Protein AF-A0A127K3A8-F1 (afdb_monomer)

Foldseek 3Di:
DDQDADALCNLVVLCVVVVHQQCVSCVVVVADSVRNVCRNVGPHDDPSSSLVCQLPRNDPVNNVVSVVVVVPDPD

Secondary structure (DSSP, 8-state):
-PPPPPPHHHHHHHHHHTT--HHHHHGGGT--HHHHHHHHTTPPPPHHHHHHHHHHHS-HHHHHHHHHHHHS---

Radius of gyration: 12.44 Å; Cα contacts (8 Å, |Δi|>4): 69; chains: 1; bounding box: 41×19×26 Å

Mean predicted aligned error: 3.7 Å

Structure (mmCIF, N/CA/C/O backbone):
data_AF-A0A127K3A8-F1
#
_entry.id   AF-A0A127K3A8-F1
#
loop_
_atom_site.group_PDB
_atom_site.id
_atom_site.type_symbol
_atom_site.label_atom_id
_atom_site.label_alt_id
_atom_site.label_comp_id
_atom_site.label_asym_id
_atom_site.label_entity_id
_atom_site.label_seq_id
_atom_site.pdbx_PDB_ins_code
_atom_site.Cartn_x
_atom_site.Cartn_y
_atom_site.Cartn_z
_atom_site.occupancy
_atom_site.B_iso_or_equiv
_atom_site.auth_seq_id
_atom_site.auth_comp_id
_atom_site.auth_asym_id
_atom_site.auth_atom_id
_atom_site.pdbx_PDB_model_num
ATOM 1 N N . MET A 1 1 ? -14.392 5.501 7.975 1.00 47.56 1 MET A N 1
ATOM 2 C CA . MET A 1 1 ? -13.114 6.069 7.478 1.00 47.56 1 MET A CA 1
ATOM 3 C C . MET A 1 1 ? -12.790 5.437 6.131 1.00 47.56 1 MET A C 1
ATOM 5 O O . MET A 1 1 ? -13.118 4.274 5.940 1.00 47.56 1 MET A O 1
ATOM 9 N N . LYS A 1 2 ? -12.219 6.194 5.188 1.00 54.94 2 LYS A N 1
ATOM 10 C CA . LYS A 1 2 ? -11.880 5.699 3.843 1.00 54.94 2 LYS A CA 1
ATOM 11 C C . LYS A 1 2 ? -10.627 4.817 3.922 1.00 54.94 2 LYS A C 1
ATOM 13 O O . LYS A 1 2 ? -9.695 5.170 4.640 1.00 54.94 2 LYS A O 1
ATOM 18 N N . ALA A 1 3 ? -10.615 3.681 3.223 1.00 59.53 3 ALA A N 1
ATOM 19 C CA . ALA A 1 3 ? -9.423 2.837 3.134 1.00 59.53 3 ALA A CA 1
ATOM 20 C C . ALA A 1 3 ? -8.262 3.629 2.495 1.00 59.53 3 ALA A C 1
ATOM 22 O O . ALA A 1 3 ? -8.524 4.431 1.591 1.00 59.53 3 ALA A O 1
ATOM 23 N N . PRO A 1 4 ? -7.013 3.446 2.959 1.00 69.12 4 PRO A N 1
ATOM 24 C CA . PRO A 1 4 ? -5.865 4.133 2.383 1.00 69.12 4 PRO A CA 1
ATOM 25 C C . PRO A 1 4 ? -5.691 3.726 0.917 1.00 69.12 4 PRO A C 1
ATOM 27 O O . PRO A 1 4 ? -5.791 2.546 0.576 1.00 69.12 4 PRO A O 1
ATOM 30 N N . ASN A 1 5 ? -5.445 4.723 0.068 1.00 87.00 5 ASN A N 1
ATOM 31 C CA . ASN A 1 5 ? -5.034 4.501 -1.308 1.00 87.00 5 ASN A CA 1
ATOM 32 C C . ASN A 1 5 ? -3.518 4.674 -1.380 1.00 87.00 5 ASN A C 1
ATOM 34 O O . ASN A 1 5 ? -3.030 5.715 -0.955 1.00 87.00 5 ASN A O 1
ATOM 38 N N . TYR A 1 6 ? -2.803 3.688 -1.915 1.00 93.12 6 TYR A N 1
ATOM 39 C CA . TYR A 1 6 ? -1.347 3.730 -2.031 1.00 93.12 6 TYR A CA 1
ATOM 40 C C . TYR A 1 6 ? -0.912 4.025 -3.463 1.00 93.12 6 TYR A C 1
ATOM 42 O O . TYR A 1 6 ? -1.308 3.330 -4.405 1.00 93.12 6 TYR A O 1
ATOM 50 N N . THR A 1 7 ? -0.047 5.020 -3.608 1.00 95.12 7 THR A N 1
ATOM 51 C CA . THR A 1 7 ? 0.753 5.267 -4.810 1.00 95.12 7 THR A CA 1
ATOM 52 C C . THR A 1 7 ? 1.999 4.376 -4.834 1.00 95.12 7 THR A C 1
ATOM 54 O O . THR A 1 7 ? 2.431 3.852 -3.806 1.00 95.12 7 THR A O 1
ATOM 57 N N . GLY A 1 8 ? 2.615 4.215 -6.009 1.00 95.88 8 GLY A N 1
ATOM 58 C CA . GLY A 1 8 ? 3.879 3.478 -6.141 1.00 95.88 8 GLY A CA 1
ATOM 59 C C . GLY A 1 8 ? 5.014 4.055 -5.292 1.00 95.88 8 GLY A C 1
ATOM 60 O O . GLY A 1 8 ? 5.777 3.304 -4.685 1.00 95.88 8 GLY A O 1
ATOM 61 N N . GLU A 1 9 ? 5.082 5.384 -5.195 1.00 96.94 9 GLU A N 1
ATOM 62 C CA . GLU A 1 9 ? 6.100 6.100 -4.424 1.00 96.94 9 GLU A CA 1
ATOM 63 C C . GLU A 1 9 ? 5.960 5.861 -2.915 1.00 96.94 9 GLU A C 1
ATOM 65 O O . GLU A 1 9 ? 6.945 5.557 -2.240 1.00 96.94 9 GLU A O 1
ATOM 70 N N . GLU A 1 10 ? 4.735 5.906 -2.386 1.00 96.19 10 GLU A N 1
ATOM 71 C CA . GLU A 1 10 ? 4.473 5.612 -0.973 1.00 96.19 10 GLU A CA 1
ATOM 72 C C . GLU A 1 10 ? 4.846 4.169 -0.622 1.00 96.19 10 GLU A C 1
ATOM 74 O O . GLU A 1 10 ? 5.476 3.922 0.408 1.00 96.19 10 GLU A O 1
ATOM 79 N N . VAL A 1 11 ? 4.514 3.207 -1.488 1.00 97.19 11 VAL A N 1
ATOM 80 C CA . VAL A 1 11 ? 4.869 1.798 -1.263 1.00 97.19 11 VAL A CA 1
ATOM 81 C C . VAL A 1 11 ? 6.381 1.592 -1.304 1.00 97.19 11 VAL A C 1
ATOM 83 O O . VAL A 1 11 ? 6.933 0.903 -0.443 1.00 97.19 11 VAL A O 1
ATOM 86 N N . LEU A 1 12 ? 7.070 2.238 -2.248 1.00 98.12 12 LEU A N 1
ATOM 87 C CA . LEU A 1 12 ? 8.529 2.233 -2.311 1.00 98.12 12 LEU A CA 1
ATOM 88 C C . LEU A 1 12 ? 9.147 2.797 -1.022 1.00 98.12 12 LEU A C 1
ATOM 90 O O . LEU A 1 12 ? 10.112 2.231 -0.501 1.00 98.12 12 LEU A O 1
ATOM 94 N N . ALA A 1 13 ? 8.594 3.889 -0.489 1.00 97.88 13 ALA A N 1
ATOM 95 C CA . ALA A 1 13 ? 9.051 4.488 0.761 1.00 97.88 13 ALA A CA 1
ATOM 96 C C . ALA A 1 13 ? 8.849 3.544 1.960 1.00 97.88 13 ALA A C 1
ATOM 98 O O . ALA A 1 13 ? 9.770 3.376 2.764 1.00 97.88 13 ALA A O 1
ATOM 99 N N . ILE A 1 14 ? 7.695 2.870 2.048 1.00 97.25 14 ILE A N 1
ATOM 100 C CA . ILE A 1 14 ? 7.417 1.855 3.078 1.00 97.25 14 ILE A CA 1
ATOM 101 C C . ILE A 1 14 ? 8.448 0.724 2.997 1.00 97.25 14 ILE A C 1
ATOM 103 O O . ILE A 1 14 ? 9.098 0.417 3.999 1.00 97.25 14 ILE A O 1
ATOM 107 N N . ARG A 1 15 ? 8.670 0.150 1.808 1.00 98.25 15 ARG A N 1
ATOM 108 C CA . ARG A 1 15 ? 9.644 -0.933 1.618 1.00 98.25 15 ARG A CA 1
ATOM 109 C C . ARG A 1 15 ? 11.056 -0.518 2.033 1.00 98.25 15 ARG A C 1
ATOM 111 O O . ARG A 1 15 ? 11.733 -1.258 2.749 1.00 98.25 15 ARG A O 1
ATOM 118 N N . LYS A 1 16 ? 11.502 0.670 1.608 1.00 98.19 16 LYS A N 1
ATOM 119 C CA . LYS A 1 16 ? 12.822 1.212 1.972 1.00 98.19 16 LYS A CA 1
ATOM 120 C C . LYS A 1 16 ? 12.961 1.395 3.484 1.00 98.19 16 LYS A C 1
ATOM 122 O O . LYS A 1 16 ? 14.002 1.045 4.035 1.00 98.19 16 LYS A O 1
ATOM 127 N N . LYS A 1 17 ? 11.917 1.882 4.163 1.00 97.94 17 LYS A N 1
ATOM 128 C CA . LYS A 1 17 ? 11.898 2.034 5.627 1.00 97.94 17 LYS A CA 1
ATOM 129 C C . LYS A 1 17 ? 12.039 0.691 6.351 1.00 97.94 17 LYS A C 1
ATOM 131 O O . LYS A 1 17 ? 12.728 0.625 7.364 1.00 97.94 17 LYS A O 1
ATOM 136 N N . LEU A 1 18 ? 11.436 -0.367 5.809 1.00 97.31 18 LEU A N 1
ATOM 137 C CA . LEU A 1 18 ? 11.550 -1.737 6.320 1.00 97.31 18 LEU A CA 1
ATOM 138 C C . LEU A 1 18 ? 12.878 -2.423 5.956 1.00 97.31 18 LEU A C 1
ATOM 140 O O . LEU A 1 18 ? 13.136 -3.520 6.437 1.00 97.31 18 LEU A O 1
ATOM 144 N N . ARG A 1 19 ? 13.725 -1.785 5.131 1.00 98.19 19 ARG A N 1
ATOM 145 C CA . ARG A 1 19 ? 15.012 -2.317 4.642 1.00 98.19 19 ARG A CA 1
ATOM 146 C C . ARG A 1 19 ? 14.890 -3.667 3.923 1.00 98.19 19 ARG A C 1
ATOM 148 O O . ARG A 1 19 ? 15.807 -4.476 3.971 1.00 98.19 19 ARG A O 1
ATOM 155 N N . MET A 1 20 ? 13.775 -3.870 3.224 1.00 98.25 20 MET A N 1
ATOM 156 C CA . MET A 1 20 ? 13.501 -5.079 2.446 1.00 98.25 20 MET A CA 1
ATOM 157 C C . MET A 1 20 ? 13.818 -4.878 0.961 1.00 98.25 20 MET A C 1
ATOM 159 O O . MET A 1 20 ? 13.596 -3.801 0.385 1.00 98.25 20 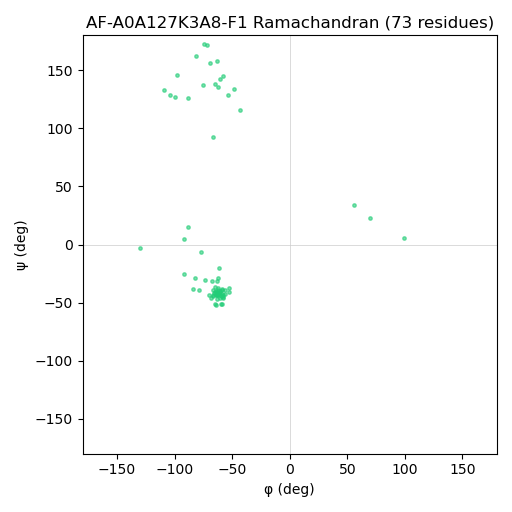MET A O 1
ATOM 163 N N . ASN A 1 21 ? 14.282 -5.937 0.305 1.00 98.25 21 ASN A N 1
ATOM 164 C CA . ASN A 1 21 ? 14.305 -6.000 -1.151 1.00 98.25 21 ASN A CA 1
ATOM 165 C C . ASN A 1 21 ? 12.884 -6.228 -1.714 1.00 98.25 21 ASN A C 1
ATOM 167 O O . ASN A 1 21 ? 11.915 -6.421 -0.978 1.00 98.25 21 ASN A O 1
ATOM 171 N N . GLN A 1 22 ? 12.727 -6.153 -3.038 1.00 98.19 22 GLN A N 1
ATOM 172 C CA . GLN A 1 22 ? 11.407 -6.285 -3.666 1.00 98.19 22 GLN A CA 1
ATOM 173 C C . GLN A 1 22 ? 10.794 -7.682 -3.480 1.00 98.19 22 GLN A C 1
ATOM 175 O O . GLN A 1 22 ? 9.590 -7.777 -3.276 1.00 98.19 22 GLN A O 1
ATOM 180 N N . MET A 1 23 ? 11.577 -8.765 -3.510 1.00 98.06 23 MET A N 1
ATOM 181 C CA . MET A 1 23 ? 11.024 -10.100 -3.249 1.00 98.06 23 MET A CA 1
ATOM 182 C C . MET A 1 23 ? 10.494 -10.206 -1.822 1.00 98.06 23 MET A C 1
ATOM 184 O O . MET A 1 23 ? 9.338 -10.561 -1.641 1.00 98.06 23 MET A O 1
ATOM 188 N N . GLU A 1 24 ? 11.298 -9.846 -0.823 1.00 98.44 24 GLU A N 1
ATOM 189 C CA . GLU A 1 24 ? 10.921 -9.928 0.597 1.00 98.44 24 GLU A CA 1
ATOM 190 C C . GLU A 1 24 ? 9.641 -9.147 0.912 1.00 98.44 24 GLU A C 1
ATOM 192 O O . GLU A 1 24 ? 8.802 -9.604 1.683 1.00 98.44 24 GLU A O 1
ATOM 197 N N . PHE A 1 25 ? 9.481 -7.980 0.289 1.00 98.56 25 PHE A N 1
ATOM 198 C CA . PHE A 1 25 ? 8.333 -7.109 0.511 1.00 98.56 25 PHE A CA 1
ATOM 199 C C . PHE A 1 25 ? 7.069 -7.557 -0.237 1.00 98.56 25 PHE A C 1
ATOM 201 O O . PHE A 1 25 ? 5.964 -7.456 0.287 1.00 98.56 25 PHE A O 1
ATOM 208 N N . TRP A 1 26 ? 7.195 -8.038 -1.476 1.00 98.25 26 TRP A N 1
ATOM 209 C CA . TRP A 1 26 ? 6.032 -8.360 -2.312 1.00 98.25 26 TRP A CA 1
ATOM 210 C C . TRP A 1 26 ? 5.574 -9.819 -2.185 1.00 98.25 26 TRP A C 1
ATOM 212 O O . TRP A 1 26 ? 4.389 -10.107 -2.375 1.00 98.25 26 TRP A O 1
ATOM 222 N N . TRP A 1 27 ? 6.474 -10.730 -1.806 1.00 98.00 27 TRP A N 1
ATOM 223 C CA . TRP A 1 27 ? 6.185 -12.159 -1.693 1.00 98.00 27 TRP A CA 1
ATOM 224 C C . TRP A 1 27 ? 5.074 -12.499 -0.687 1.00 98.00 27 TRP A C 1
ATOM 226 O O . TRP A 1 27 ? 4.175 -13.255 -1.060 1.00 98.00 27 TRP A O 1
ATOM 236 N N . PRO A 1 28 ? 5.026 -11.915 0.532 1.00 97.81 28 PRO A N 1
ATOM 237 C CA . PRO A 1 28 ? 3.941 -12.184 1.481 1.00 97.81 28 PRO A CA 1
ATOM 238 C C . PRO A 1 28 ? 2.558 -11.770 0.962 1.00 97.81 28 PRO A C 1
ATOM 240 O O . PRO A 1 28 ? 1.542 -12.260 1.445 1.00 97.81 28 PRO A O 1
ATOM 243 N N . LEU A 1 29 ? 2.514 -10.879 -0.034 1.00 97.44 29 LEU A N 1
ATOM 244 C CA . LEU A 1 29 ? 1.286 -10.426 -0.683 1.00 97.44 29 LEU A CA 1
ATOM 245 C C . LEU A 1 29 ? 0.924 -11.263 -1.922 1.00 97.44 29 LEU A C 1
ATOM 247 O O . LEU A 1 29 ? -0.016 -10.916 -2.637 1.00 97.44 29 LEU A O 1
ATOM 251 N N . GLY A 1 30 ? 1.674 -12.334 -2.208 1.00 97.75 30 GLY A N 1
ATOM 252 C CA . GLY A 1 30 ? 1.493 -13.176 -3.393 1.00 97.75 30 GLY A CA 1
ATOM 253 C C . GLY A 1 30 ? 1.889 -12.488 -4.702 1.00 97.75 30 GLY A C 1
ATOM 254 O O . GLY A 1 30 ? 1.390 -12.852 -5.766 1.00 97.75 30 GLY A O 1
ATOM 255 N N . ILE A 1 31 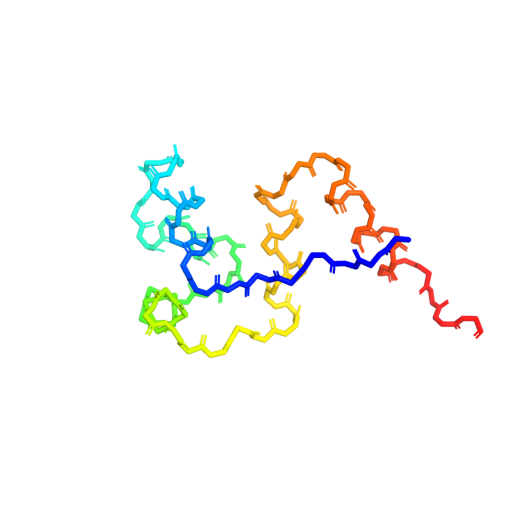? 2.750 -11.467 -4.643 1.00 98.19 31 ILE A N 1
ATOM 256 C CA . ILE A 1 31 ? 3.162 -10.666 -5.799 1.00 98.19 31 ILE A CA 1
ATOM 257 C C . ILE A 1 31 ? 4.615 -10.991 -6.151 1.00 98.19 31 ILE A C 1
ATOM 259 O O . ILE A 1 31 ? 5.497 -11.022 -5.295 1.00 98.19 31 ILE A O 1
ATOM 263 N N . THR A 1 32 ? 4.878 -11.216 -7.439 1.00 98.25 32 THR A N 1
ATOM 264 C CA . THR A 1 32 ? 6.237 -11.452 -7.942 1.00 98.25 32 THR A CA 1
ATOM 265 C C . THR A 1 32 ? 7.086 -10.182 -7.866 1.00 98.25 32 THR A C 1
ATOM 267 O O . THR A 1 32 ? 6.566 -9.068 -7.937 1.00 98.25 32 THR A O 1
ATOM 270 N N . GLN A 1 33 ? 8.414 -10.325 -7.820 1.00 97.62 33 GLN A N 1
ATOM 271 C CA . GLN A 1 33 ? 9.329 -9.175 -7.821 1.00 97.62 33 GLN A CA 1
ATOM 272 C C . GLN A 1 33 ? 9.123 -8.251 -9.028 1.00 97.62 33 GLN A C 1
ATOM 274 O O . GLN A 1 33 ? 9.064 -7.035 -8.862 1.00 97.62 33 GLN A O 1
ATOM 279 N N . SER A 1 34 ? 8.943 -8.806 -10.230 1.00 97.88 34 SER A N 1
ATOM 280 C CA . SER A 1 34 ? 8.702 -8.012 -11.441 1.00 97.88 34 SER A CA 1
ATOM 281 C C . SER A 1 34 ? 7.344 -7.299 -11.417 1.00 97.88 34 SER A C 1
ATOM 283 O O . SER A 1 34 ? 7.217 -6.190 -11.941 1.00 97.88 34 SER A O 1
ATOM 285 N N . GLY A 1 35 ? 6.331 -7.892 -10.776 1.00 97.62 35 GLY A N 1
ATOM 286 C CA . GLY A 1 35 ? 5.047 -7.244 -10.506 1.00 97.62 35 GLY A CA 1
ATOM 287 C C . GLY A 1 35 ? 5.202 -6.064 -9.550 1.00 97.62 35 GLY A C 1
ATOM 288 O O . GLY A 1 35 ? 4.799 -4.949 -9.881 1.00 97.62 35 GLY A O 1
ATOM 289 N N . GLY A 1 36 ? 5.865 -6.296 -8.417 1.00 97.75 36 GLY A N 1
ATOM 290 C CA . GLY A 1 36 ? 6.167 -5.277 -7.416 1.00 97.75 36 GLY A CA 1
ATOM 291 C C . GLY A 1 36 ? 6.980 -4.109 -7.969 1.00 97.75 36 GLY A C 1
ATOM 292 O O . GLY A 1 36 ? 6.629 -2.950 -7.756 1.00 97.75 36 GLY A O 1
ATOM 293 N N . SER A 1 37 ? 7.999 -4.397 -8.783 1.00 98.25 37 SER A N 1
ATOM 294 C CA . SER A 1 37 ? 8.802 -3.365 -9.442 1.00 98.25 37 SER A CA 1
ATOM 295 C C . SER A 1 37 ? 7.960 -2.449 -10.327 1.00 98.25 37 SER A C 1
ATOM 297 O O . SER A 1 37 ? 8.186 -1.245 -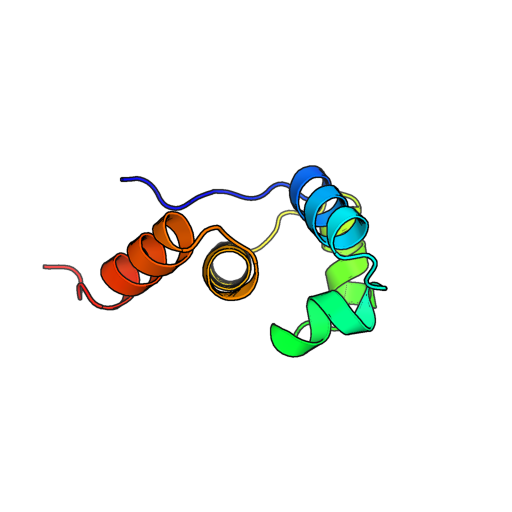10.336 1.00 98.25 37 SER A O 1
ATOM 299 N N . ARG A 1 38 ? 6.969 -2.979 -11.056 1.00 98.50 38 ARG A N 1
ATOM 300 C CA . ARG A 1 38 ? 6.079 -2.147 -11.885 1.00 98.50 38 ARG A CA 1
ATOM 301 C C . ARG A 1 38 ? 5.240 -1.206 -11.027 1.00 98.50 38 ARG A C 1
ATOM 303 O O . ARG A 1 38 ? 5.045 -0.059 -11.417 1.00 98.50 38 ARG A O 1
ATOM 310 N N . TYR A 1 39 ? 4.741 -1.687 -9.889 1.00 98.00 39 TYR A N 1
ATOM 311 C CA . TYR A 1 39 ? 3.982 -0.863 -8.948 1.00 98.00 39 TYR A CA 1
ATOM 312 C C . TYR A 1 39 ? 4.839 0.270 -8.381 1.00 98.00 39 TYR A C 1
ATOM 314 O O . TYR A 1 39 ? 4.422 1.423 -8.430 1.00 98.00 39 TYR A O 1
ATOM 322 N N . GLU A 1 40 ? 6.060 -0.030 -7.936 1.00 97.88 40 GLU A N 1
ATOM 323 C CA . GLU A 1 40 ? 6.998 0.976 -7.413 1.00 97.88 40 GLU A CA 1
ATOM 324 C C . GLU A 1 40 ? 7.406 2.022 -8.461 1.00 97.88 40 GLU A C 1
ATOM 326 O O . GLU A 1 40 ? 7.675 3.166 -8.111 1.00 97.88 40 GLU A O 1
ATOM 331 N N . SER A 1 41 ? 7.410 1.662 -9.748 1.00 97.12 41 SER A N 1
ATOM 332 C CA . SER A 1 41 ? 7.716 2.571 -10.862 1.00 97.12 41 SER A CA 1
ATOM 333 C C . SER A 1 41 ? 6.498 3.330 -11.411 1.00 97.12 41 SER A C 1
ATOM 335 O O . SER A 1 41 ? 6.569 3.889 -12.503 1.00 97.12 41 SER A O 1
ATOM 337 N N . GLY A 1 42 ? 5.375 3.353 -10.687 1.00 93.19 42 GLY A N 1
ATOM 338 C CA . GLY A 1 42 ? 4.225 4.206 -11.012 1.00 93.19 42 GLY A CA 1
ATOM 339 C C . GLY A 1 42 ? 3.078 3.518 -11.753 1.00 93.19 42 GLY A C 1
ATOM 340 O O . GLY A 1 42 ? 2.097 4.175 -12.103 1.00 93.19 42 GLY A O 1
ATOM 341 N N . ARG A 1 43 ? 3.126 2.194 -11.963 1.00 96.31 43 ARG A N 1
ATOM 342 C CA . ARG A 1 43 ? 1.938 1.466 -12.430 1.00 96.31 43 ARG A CA 1
ATOM 343 C C . ARG A 1 43 ? 0.849 1.526 -11.363 1.00 96.31 43 ARG A C 1
ATOM 345 O O . ARG A 1 43 ? 1.109 1.274 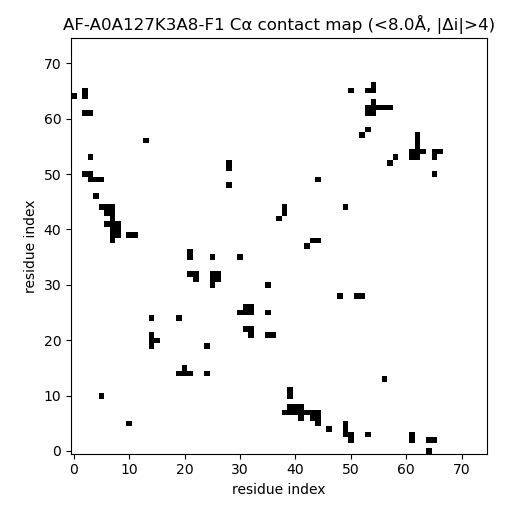-10.189 1.00 96.31 43 ARG A O 1
ATOM 352 N N . ASN A 1 44 ? -0.392 1.746 -11.795 1.00 95.75 44 ASN A N 1
ATOM 353 C CA . ASN A 1 44 ? -1.544 1.695 -10.902 1.00 95.75 44 ASN A CA 1
ATOM 354 C C . ASN A 1 44 ? -1.607 0.362 -10.130 1.00 95.75 44 ASN A C 1
ATOM 356 O O . ASN A 1 44 ? -1.570 -0.722 -10.724 1.00 95.75 44 ASN A O 1
ATOM 360 N N . ILE A 1 45 ? -1.738 0.465 -8.809 1.00 96.81 45 ILE A N 1
ATOM 361 C CA . ILE A 1 45 ? -1.815 -0.672 -7.893 1.00 96.81 45 ILE A CA 1
ATOM 362 C C . ILE A 1 45 ? -3.288 -1.084 -7.765 1.00 96.81 45 ILE A C 1
ATOM 364 O O . ILE A 1 45 ? -4.124 -0.239 -7.438 1.00 96.81 45 ILE A O 1
ATOM 368 N N . PRO A 1 46 ? -3.670 -2.353 -7.996 1.00 95.88 46 PRO A N 1
ATOM 369 C CA . PRO A 1 46 ? -5.059 -2.779 -7.838 1.00 95.88 46 PRO A CA 1
ATOM 370 C C . PRO A 1 46 ? -5.585 -2.528 -6.419 1.00 95.88 46 PRO A C 1
ATOM 372 O O . PRO A 1 46 ? -4.861 -2.727 -5.445 1.00 95.88 46 PRO A O 1
ATOM 375 N N . LYS A 1 47 ? -6.870 -2.171 -6.279 1.00 93.88 47 LYS A N 1
ATOM 376 C CA . LYS A 1 47 ? -7.493 -1.905 -4.965 1.00 93.88 47 LYS A CA 1
ATOM 377 C C . LYS A 1 47 ? -7.298 -3.055 -3.971 1.00 93.88 47 LYS A C 1
ATOM 379 O O .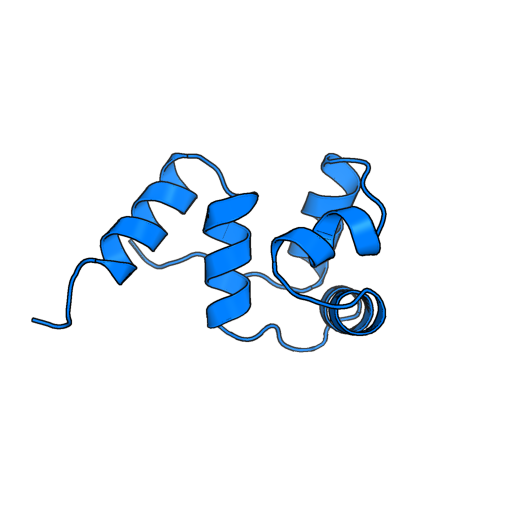 LYS A 1 47 ? -7.082 -2.811 -2.790 1.00 93.88 47 LYS A O 1
ATOM 384 N N . THR A 1 48 ? -7.352 -4.302 -4.438 1.00 94.88 48 THR A N 1
ATOM 385 C CA . THR A 1 48 ? -7.113 -5.487 -3.600 1.00 94.88 48 THR A CA 1
ATOM 386 C C . THR A 1 48 ? -5.697 -5.498 -3.028 1.00 94.88 48 THR A C 1
ATOM 388 O O . THR A 1 48 ? -5.526 -5.721 -1.836 1.00 94.88 48 THR A O 1
ATOM 391 N N . VAL A 1 49 ? -4.692 -5.168 -3.843 1.00 96.69 49 VAL A N 1
ATOM 392 C CA . VAL A 1 49 ? -3.291 -5.083 -3.406 1.00 96.69 49 VAL A CA 1
ATOM 393 C C . VAL A 1 49 ? -3.097 -3.930 -2.421 1.00 96.69 49 VAL A C 1
ATOM 395 O O . VAL A 1 49 ? -2.423 -4.101 -1.415 1.00 96.69 49 VAL A O 1
ATOM 398 N N . GLN A 1 50 ? -3.749 -2.785 -2.643 1.00 96.06 50 GLN A N 1
ATOM 399 C CA . GLN A 1 50 ? -3.712 -1.659 -1.699 1.00 96.06 50 GLN A CA 1
ATOM 400 C C . GLN A 1 50 ? -4.283 -2.037 -0.321 1.00 96.06 50 GLN A C 1
ATOM 402 O O . GLN A 1 50 ? -3.710 -1.685 0.707 1.00 96.06 50 GLN A O 1
ATOM 407 N N . LYS A 1 51 ? -5.373 -2.816 -0.282 1.00 95.56 51 LYS A N 1
ATOM 408 C CA . LYS A 1 51 ? -5.913 -3.358 0.976 1.00 95.56 51 LYS A CA 1
ATOM 409 C C . LYS A 1 51 ? -4.925 -4.311 1.654 1.00 95.56 51 LYS A C 1
ATOM 411 O O . LYS A 1 51 ? -4.725 -4.202 2.857 1.00 95.56 51 LYS A O 1
ATOM 416 N N . LEU A 1 52 ? -4.287 -5.205 0.897 1.00 96.94 52 LEU A N 1
ATOM 417 C CA . LEU A 1 52 ? -3.276 -6.120 1.436 1.00 96.94 52 LEU A CA 1
ATOM 418 C C . LEU A 1 52 ? -2.055 -5.373 1.995 1.00 96.94 52 LEU A C 1
ATOM 420 O O . LEU A 1 52 ? -1.596 -5.704 3.083 1.00 96.94 52 LEU A O 1
ATOM 424 N N . LEU A 1 53 ? -1.590 -4.321 1.315 1.00 97.12 53 LEU A N 1
ATOM 425 C CA . LEU A 1 53 ? -0.522 -3.441 1.802 1.00 97.12 53 LEU A 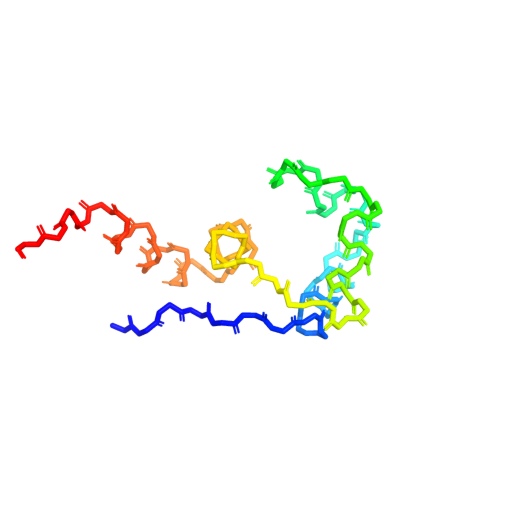CA 1
ATOM 426 C C . LEU A 1 53 ? -0.889 -2.796 3.146 1.00 97.12 53 LEU A C 1
ATOM 428 O O . LEU A 1 53 ? -0.070 -2.790 4.062 1.00 97.12 53 LEU A O 1
ATOM 432 N N . ALA A 1 54 ? -2.125 -2.307 3.293 1.00 96.00 54 ALA A N 1
ATOM 433 C CA . ALA A 1 54 ? -2.603 -1.748 4.559 1.00 96.00 54 ALA A CA 1
ATOM 434 C C . ALA A 1 54 ? -2.663 -2.794 5.677 1.00 96.00 54 ALA A C 1
ATOM 436 O O . ALA A 1 54 ? -2.316 -2.487 6.814 1.00 96.00 54 ALA A O 1
ATOM 437 N N . ILE A 1 55 ? -3.104 -4.013 5.356 1.00 96.19 55 ILE A N 1
ATOM 438 C CA . ILE A 1 55 ? -3.208 -5.105 6.327 1.00 96.19 55 ILE A CA 1
ATOM 439 C C . ILE A 1 55 ? -1.818 -5.540 6.808 1.00 96.19 55 ILE A C 1
ATOM 441 O O . ILE A 1 55 ? -1.634 -5.729 8.008 1.00 96.19 55 ILE A O 1
ATOM 445 N N . ALA A 1 56 ? -0.860 -5.687 5.888 1.00 97.06 56 ALA A N 1
ATOM 446 C CA . ALA A 1 56 ? 0.465 -6.236 6.171 1.00 97.06 56 ALA A CA 1
ATOM 447 C C . ALA A 1 56 ? 1.466 -5.208 6.723 1.00 97.06 56 ALA A C 1
ATOM 449 O O . ALA A 1 56 ? 2.274 -5.548 7.584 1.00 97.06 56 ALA A O 1
ATOM 450 N N . TYR A 1 57 ? 1.435 -3.967 6.225 1.00 96.44 57 TYR A N 1
ATOM 451 C CA . TYR A 1 57 ? 2.474 -2.959 6.492 1.00 96.44 57 TYR A CA 1
ATOM 452 C C . TYR A 1 57 ? 1.928 -1.603 6.956 1.00 96.44 57 TYR A C 1
ATOM 454 O O . TYR A 1 57 ? 2.704 -0.689 7.243 1.00 96.44 57 TYR A O 1
ATOM 462 N N . GLY A 1 58 ? 0.604 -1.442 7.010 1.00 93.88 58 GLY A N 1
ATOM 463 C CA . GLY A 1 58 ? -0.024 -0.262 7.590 1.00 93.88 58 GLY A CA 1
ATOM 464 C C . GLY A 1 58 ? 0.102 -0.229 9.114 1.00 93.88 58 GLY A C 1
ATOM 465 O O . GLY A 1 58 ? 0.519 -1.185 9.763 1.00 93.88 58 GLY A O 1
ATOM 466 N N . THR A 1 59 ? -0.298 0.892 9.706 1.00 94.25 59 THR A N 1
ATOM 467 C CA . THR A 1 59 ? -0.482 0.980 11.163 1.00 94.25 59 THR A CA 1
ATOM 468 C C . THR A 1 59 ? -1.589 0.032 11.626 1.00 94.25 59 THR A C 1
ATOM 470 O O . THR A 1 59 ? -2.495 -0.291 1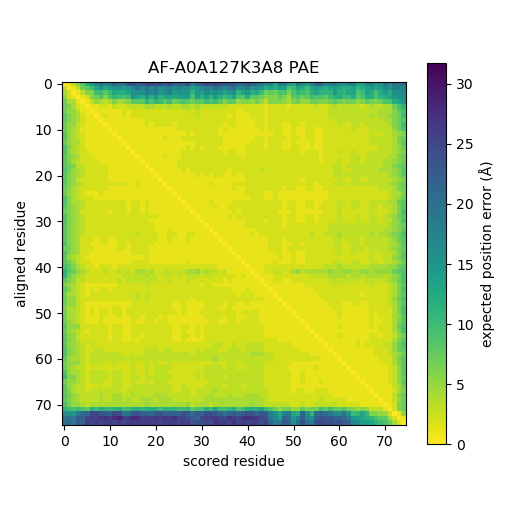0.856 1.00 94.25 59 THR A O 1
ATOM 473 N N . GLU A 1 60 ? -1.590 -0.342 12.906 1.00 94.50 60 GLU A N 1
ATOM 474 C CA . GLU A 1 60 ? -2.636 -1.197 13.486 1.00 94.50 60 GLU A CA 1
ATOM 475 C C . GLU A 1 60 ? -4.047 -0.643 13.227 1.00 94.50 60 GLU A C 1
ATOM 477 O O . GLU A 1 60 ? -4.942 -1.368 12.799 1.00 94.50 60 GLU A O 1
ATOM 482 N N . LYS A 1 61 ? -4.219 0.680 13.345 1.00 93.06 61 LYS A N 1
ATOM 483 C CA . LYS A 1 61 ? -5.472 1.372 13.016 1.00 93.06 61 LYS A CA 1
ATOM 484 C C . LYS A 1 61 ? -5.868 1.223 11.542 1.00 93.06 61 LYS A C 1
ATOM 486 O O . LYS A 1 61 ? -7.047 1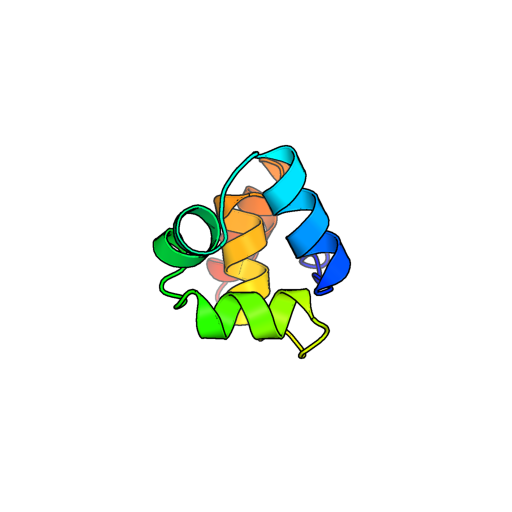.045 11.245 1.00 93.06 61 LYS A O 1
ATOM 491 N N . GLN A 1 62 ? -4.913 1.323 10.613 1.00 92.69 62 GLN A N 1
ATOM 492 C CA . GLN A 1 62 ? -5.179 1.153 9.178 1.00 92.69 62 GLN A CA 1
ATOM 493 C C . GLN A 1 62 ? -5.542 -0.296 8.850 1.00 92.69 62 GLN A C 1
ATOM 495 O O . GLN A 1 62 ? -6.529 -0.525 8.151 1.00 92.69 62 GLN A O 1
ATOM 500 N N . SER A 1 63 ? -4.785 -1.255 9.386 1.00 94.88 63 SER A N 1
ATOM 501 C CA . SER A 1 63 ? -5.039 -2.685 9.209 1.00 94.88 63 SER A CA 1
ATOM 502 C C . SER A 1 63 ? -6.425 -3.063 9.742 1.00 94.88 63 SER A C 1
ATOM 504 O O . SER A 1 63 ? -7.254 -3.587 8.994 1.00 94.88 63 SER A O 1
ATOM 506 N N . ALA A 1 64 ? -6.743 -2.672 10.982 1.00 93.81 64 ALA A N 1
ATOM 507 C CA . ALA A 1 64 ? -8.043 -2.921 11.601 1.00 93.81 64 ALA A CA 1
ATOM 508 C C . ALA A 1 64 ? -9.203 -2.321 10.791 1.00 93.81 64 ALA A C 1
ATOM 510 O O . ALA A 1 64 ? -10.187 -3.012 10.535 1.00 93.81 64 ALA A O 1
ATOM 511 N N . ALA A 1 65 ? -9.073 -1.076 10.319 1.00 92.31 65 ALA A N 1
ATOM 512 C CA . ALA A 1 65 ? -10.109 -0.426 9.518 1.00 92.31 65 ALA A CA 1
ATOM 513 C C . ALA A 1 65 ? -10.377 -1.156 8.189 1.00 92.31 65 ALA A C 1
ATOM 515 O O . ALA A 1 65 ? -11.530 -1.274 7.769 1.00 92.31 65 ALA A O 1
ATOM 516 N N . VAL A 1 66 ? -9.332 -1.659 7.522 1.00 93.50 66 VAL A N 1
ATOM 517 C CA . VAL A 1 66 ? -9.486 -2.427 6.278 1.00 93.50 66 VAL A CA 1
ATOM 518 C C . VAL A 1 66 ? -10.123 -3.788 6.552 1.00 93.50 66 VAL A C 1
ATOM 520 O O . VAL A 1 66 ? -11.040 -4.176 5.830 1.00 93.50 66 VAL A O 1
ATOM 523 N N . VAL A 1 67 ? -9.693 -4.495 7.599 1.00 94.06 67 VAL A N 1
ATOM 524 C CA . VAL A 1 67 ? -10.273 -5.791 7.985 1.00 94.06 67 VAL A CA 1
ATOM 525 C C . VAL A 1 67 ? -11.742 -5.644 8.384 1.00 94.06 67 VAL A C 1
ATOM 527 O O . VAL A 1 67 ? -12.577 -6.435 7.950 1.00 94.06 67 VAL A O 1
ATOM 530 N N . GLU A 1 68 ? -12.087 -4.621 9.164 1.00 93.94 68 GLU A N 1
ATOM 531 C CA . GLU A 1 68 ? -13.472 -4.325 9.536 1.00 93.94 68 GLU A CA 1
ATOM 532 C C . GLU A 1 68 ? -14.328 -4.043 8.294 1.00 93.94 68 GLU A C 1
ATOM 534 O O . GLU A 1 68 ? -15.408 -4.614 8.147 1.00 93.94 68 GLU A O 1
ATOM 539 N N . ALA A 1 69 ? -13.826 -3.226 7.364 1.00 90.56 69 ALA A N 1
ATOM 540 C CA . ALA A 1 69 ? -14.518 -2.932 6.113 1.00 90.56 69 ALA A CA 1
ATOM 541 C C . ALA A 1 69 ? -14.703 -4.170 5.218 1.00 90.56 69 ALA A C 1
ATOM 543 O O . ALA A 1 69 ? -15.688 -4.241 4.498 1.00 90.56 69 ALA A O 1
ATOM 544 N N . LEU A 1 70 ? -13.785 -5.142 5.254 1.00 90.75 70 LEU A N 1
ATOM 545 C CA . LEU A 1 70 ? -13.934 -6.416 4.535 1.00 90.75 70 LEU A CA 1
ATOM 546 C C . LEU A 1 70 ? -14.958 -7.353 5.190 1.00 90.75 70 LEU A C 1
ATOM 548 O O . LEU A 1 70 ? -15.575 -8.160 4.501 1.00 90.75 70 LEU A O 1
ATOM 552 N N . ARG A 1 71 ? -15.111 -7.278 6.517 1.00 93.00 71 ARG A N 1
ATOM 553 C CA . ARG A 1 71 ? -16.041 -8.119 7.292 1.00 93.00 71 ARG A CA 1
ATOM 554 C C . ARG A 1 71 ? -17.469 -7.600 7.274 1.00 93.00 71 ARG A C 1
ATOM 556 O O . ARG A 1 71 ? -18.399 -8.396 7.386 1.00 93.00 71 ARG A O 1
ATOM 563 N N . LYS A 1 72 ? -17.649 -6.287 7.137 1.00 86.56 72 LYS A N 1
ATOM 564 C CA . LYS A 1 72 ? -18.949 -5.701 6.825 1.00 86.56 72 LYS A CA 1
ATOM 565 C C . LYS A 1 72 ? -19.316 -6.156 5.412 1.00 86.56 72 LYS A C 1
ATOM 567 O O . LYS A 1 72 ? -18.892 -5.543 4.441 1.00 86.56 72 LYS A O 1
ATOM 572 N N . ARG A 1 73 ? -20.052 -7.273 5.300 1.00 60.94 73 ARG A N 1
ATOM 573 C CA . ARG A 1 73 ? -20.851 -7.549 4.095 1.00 60.94 73 ARG A CA 1
ATOM 574 C C . ARG A 1 73 ? -21.638 -6.275 3.814 1.00 60.94 73 ARG A C 1
ATOM 576 O O . ARG A 1 73 ? -22.162 -5.704 4.771 1.00 60.94 73 ARG A O 1
ATOM 583 N N . ASP A 1 74 ? -21.649 -5.834 2.559 1.00 55.81 74 ASP A N 1
ATOM 584 C CA . ASP A 1 74 ? -22.509 -4.737 2.121 1.00 55.81 74 ASP A CA 1
ATOM 585 C C . ASP A 1 74 ? -23.895 -4.960 2.750 1.00 55.81 74 ASP A C 1
ATOM 587 O O . ASP A 1 74 ? -24.493 -6.024 2.564 1.00 55.81 74 ASP A O 1
ATOM 591 N N . ALA A 1 75 ? -24.293 -4.035 3.626 1.00 43.66 75 ALA A N 1
ATOM 592 C CA . ALA A 1 75 ? -25.634 -4.004 4.191 1.00 43.66 75 ALA 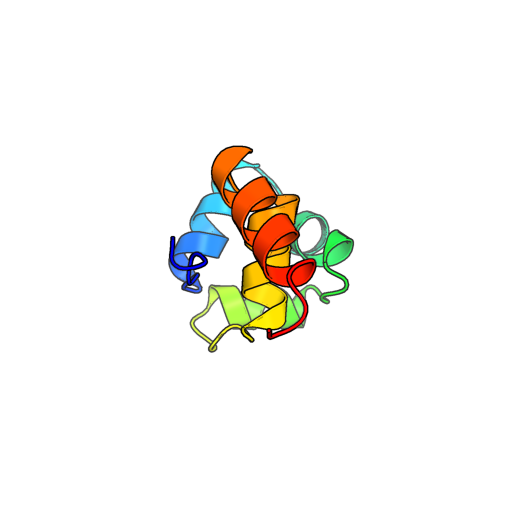A CA 1
ATOM 593 C C . ALA A 1 75 ? -26.622 -3.594 3.098 1.00 43.66 75 ALA A C 1
ATOM 595 O O . ALA A 1 75 ? -26.236 -2.736 2.268 1.00 43.66 75 ALA A O 1
#

Nearest PDB structures (foldseek):
  5j2y-assembly2_B  TM=7.595E-01  e=7.354E-03  Pseudomonas aeruginosa
  5j9i-assembly1_B  TM=7.635E-01  e=2.608E-02  Vibrio cholerae
  5j9i-assembly2_C  TM=7.234E-01  e=1.901E-02  Vibrio cholerae
  2ox6-assembly2_C  TM=6.177E-01  e=1.192E-01  Shewanella oneidensis MR-1
  4pu4-assembly1_D  TM=7.414E-01  e=1.597E+00  Shewanella oneidensis MR-1

InterPro domains:
  IPR001387 Cro/C1-type, helix-turn-helix domain [cd00093] (8-56)
  IPR010982 Lambda repressor-like, DNA-binding domain superfamily [G3DSA:1.10.260.40] (1-71)
  IPR010982 Lambda repressor-like, DNA-binding domain superfamily [SSF47413] (6-48)
  IPR055172 RsaL-like, HTH domain [PF22495] (13-55)

pLDDT: mean 92.25, std 12.15, range [43.66, 98.56]

Solvent-accessible surface area (backbone atoms only — not comparable to full-atom values): 4404 Å² total; per-residue (Å²): 134,81,75,75,83,64,53,20,63,58,51,46,51,53,37,57,75,70,72,46,57,58,49,75,62,23,44,88,74,78,35,51,42,73,57,43,52,43,26,46,73,60,40,86,63,54,70,69,56,33,50,50,47,29,56,77,71,41,54,71,69,50,18,50,52,48,53,51,58,67,66,51,63,88,128

Organism: NCBI:txid1134435

Sequence (75 aa):
MKAPNYTGEEVLAIRKKLRMNQMEFWWPLGITQSGGSRYESGRNIPKTVQKLLAIAYGTEKQSAAVVEALRKRDA